Protein AF-A0A6M0Q3I2-F1 (afdb_monomer)

Foldseek 3Di:
DVVVVVVVVVLVVLLVVLLCCCVPPAVPPPVLVVVVCVVPVVVVVCVVPPDPVCVVVVVVVVVVVVVVVVVVVCVCLLVVVDDDSHDNDSDDDSD

Structure (mmCIF, N/CA/C/O backbone):
data_AF-A0A6M0Q3I2-F1
#
_entry.id   AF-A0A6M0Q3I2-F1
#
loop_
_atom_site.group_PDB
_atom_site.id
_atom_site.type_symbol
_atom_site.label_atom_id
_atom_site.label_alt_id
_atom_site.label_comp_id
_atom_site.label_asym_id
_atom_site.label_entity_id
_atom_site.label_seq_id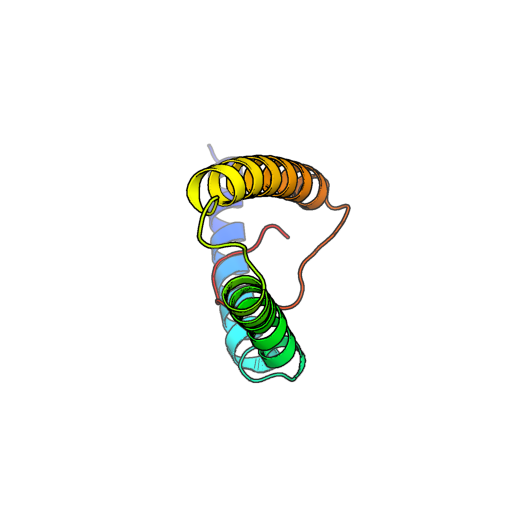
_atom_site.pdbx_PDB_ins_code
_atom_site.Cartn_x
_atom_site.Cartn_y
_atom_site.Cartn_z
_atom_site.occupancy
_atom_site.B_iso_or_equiv
_atom_site.auth_seq_id
_atom_site.auth_comp_id
_atom_site.auth_asym_id
_atom_site.auth_atom_id
_atom_site.pdbx_PDB_model_num
ATOM 1 N N . MET A 1 1 ? 16.410 20.419 -22.629 1.00 83.12 1 MET A N 1
ATOM 2 C CA . MET A 1 1 ? 15.238 19.646 -23.094 1.00 83.12 1 MET A CA 1
ATOM 3 C C . MET A 1 1 ? 15.610 18.223 -23.495 1.00 83.12 1 MET A C 1
ATOM 5 O O . MET A 1 1 ? 14.893 17.331 -23.080 1.00 83.12 1 MET A O 1
ATOM 9 N N . GLU A 1 2 ? 16.750 17.981 -24.152 1.00 94.12 2 GLU A N 1
ATOM 10 C CA . GLU A 1 2 ? 17.175 16.619 -24.544 1.00 94.12 2 GLU A CA 1
ATOM 11 C C . GLU A 1 2 ? 17.215 15.597 -23.392 1.00 94.12 2 GLU A C 1
ATOM 13 O O . GLU A 1 2 ? 16.556 14.569 -23.460 1.00 94.12 2 GLU A O 1
ATOM 18 N N . LYS A 1 3 ? 17.878 15.916 -22.271 1.00 95.00 3 LYS A N 1
ATOM 19 C CA . LYS A 1 3 ? 17.909 15.030 -21.089 1.00 95.00 3 LYS A CA 1
ATOM 20 C C . LYS A 1 3 ? 16.523 14.717 -20.518 1.00 95.00 3 LYS A C 1
ATOM 22 O O . LYS A 1 3 ? 16.285 13.625 -20.029 1.00 95.00 3 LYS A O 1
ATOM 27 N N . PHE A 1 4 ? 15.606 15.682 -20.565 1.00 95.00 4 PHE A N 1
ATOM 28 C CA . PHE A 1 4 ? 14.241 15.477 -20.083 1.00 95.00 4 PHE A CA 1
ATOM 29 C C . PHE A 1 4 ? 13.467 14.529 -21.003 1.00 95.00 4 PHE A C 1
ATOM 31 O O . PHE A 1 4 ? 12.713 13.691 -20.524 1.00 95.00 4 PHE A O 1
ATOM 38 N N . LYS A 1 5 ? 13.708 14.613 -22.314 1.00 96.25 5 LYS A N 1
ATOM 39 C CA . LYS A 1 5 ? 13.158 13.675 -23.291 1.00 96.25 5 LYS A CA 1
ATOM 40 C C . LYS A 1 5 ? 13.696 12.258 -23.071 1.00 96.25 5 LYS A C 1
ATOM 42 O O . LYS A 1 5 ? 12.906 11.328 -23.011 1.00 96.25 5 LYS A O 1
ATOM 47 N N . GLN A 1 6 ? 15.000 12.117 -22.830 1.00 96.56 6 GLN A N 1
ATOM 48 C CA . GLN A 1 6 ? 15.608 10.830 -22.466 1.00 96.56 6 GLN A CA 1
ATOM 49 C C . GLN A 1 6 ? 14.975 10.232 -21.201 1.00 96.56 6 GLN A C 1
ATOM 51 O O . GLN A 1 6 ? 14.670 9.047 -21.169 1.00 96.56 6 GLN A O 1
ATOM 56 N N . ILE A 1 7 ? 14.720 11.051 -20.172 1.00 94.44 7 ILE A N 1
ATOM 57 C CA . ILE A 1 7 ? 14.014 10.606 -18.958 1.00 94.44 7 ILE A CA 1
ATOM 58 C C . ILE A 1 7 ? 12.599 10.110 -19.291 1.00 94.44 7 ILE A C 1
ATOM 60 O O . ILE A 1 7 ? 12.163 9.101 -18.748 1.00 94.44 7 ILE A O 1
ATOM 64 N N . GLN A 1 8 ? 11.871 10.792 -20.179 1.00 94.38 8 GLN A N 1
ATOM 65 C CA . GLN A 1 8 ? 10.536 10.352 -20.596 1.00 94.38 8 GLN A CA 1
ATOM 66 C C . GLN A 1 8 ? 10.563 9.024 -21.360 1.00 94.38 8 GLN A C 1
ATOM 68 O O . GLN A 1 8 ? 9.706 8.179 -21.115 1.00 94.38 8 GLN A O 1
ATOM 73 N N . GLU A 1 9 ? 11.536 8.841 -22.253 1.00 95.88 9 GLU A N 1
ATOM 74 C CA . GLU A 1 9 ? 11.728 7.601 -23.015 1.00 95.88 9 GLU A CA 1
ATOM 75 C C . GLU A 1 9 ? 12.049 6.429 -22.071 1.00 95.88 9 GLU A C 1
ATOM 77 O O . GLU A 1 9 ? 11.340 5.424 -22.083 1.00 95.88 9 GLU A O 1
ATOM 82 N N . LEU A 1 10 ? 13.006 6.607 -21.154 1.00 94.12 10 LEU A N 1
ATOM 83 C CA . LEU A 1 10 ? 13.345 5.613 -20.126 1.00 94.12 10 LEU A CA 1
ATOM 84 C C . LEU A 1 10 ? 12.157 5.277 -19.213 1.00 94.12 10 LEU A C 1
ATOM 86 O O . LEU A 1 10 ? 11.933 4.115 -18.890 1.00 94.12 10 LEU A O 1
ATOM 90 N N . ASN A 1 11 ? 11.363 6.274 -18.816 1.00 91.75 11 ASN A N 1
ATOM 91 C CA . ASN A 1 11 ? 10.168 6.042 -18.002 1.00 91.75 11 ASN A CA 1
ATOM 92 C C . ASN A 1 11 ? 9.090 5.249 -18.752 1.00 91.75 11 ASN A C 1
ATOM 94 O O . ASN A 1 11 ? 8.345 4.494 -18.127 1.00 91.75 11 ASN A O 1
ATOM 98 N N . ALA A 1 12 ? 8.981 5.418 -20.073 1.00 93.00 12 ALA A N 1
ATOM 99 C CA . ALA A 1 12 ? 8.062 4.630 -20.886 1.00 93.00 12 ALA A CA 1
ATOM 100 C C . ALA A 1 12 ? 8.509 3.162 -20.951 1.00 93.00 12 ALA A C 1
ATOM 102 O O . ALA A 1 12 ? 7.696 2.276 -20.698 1.00 93.00 12 ALA A O 1
ATOM 103 N N . GLU A 1 13 ? 9.798 2.910 -21.195 1.00 93.56 13 GLU A N 1
ATOM 104 C CA . GLU A 1 13 ? 10.374 1.557 -21.183 1.00 93.56 13 GLU A CA 1
ATOM 105 C C . GLU A 1 13 ? 10.223 0.881 -19.813 1.00 93.56 13 GLU A C 1
ATOM 107 O O . GLU A 1 13 ? 9.774 -0.262 -19.721 1.00 93.56 13 GLU A O 1
ATOM 112 N N . LEU A 1 14 ? 10.520 1.610 -18.732 1.00 91.31 14 LEU A N 1
ATOM 113 C CA . LEU A 1 14 ? 10.350 1.123 -17.364 1.00 91.31 14 LEU A CA 1
ATOM 114 C C . LEU A 1 14 ? 8.897 0.740 -17.076 1.00 91.31 14 LEU A C 1
ATOM 116 O O . LEU A 1 14 ? 8.634 -0.282 -16.446 1.00 91.31 14 LEU A O 1
ATOM 120 N N . ARG A 1 15 ? 7.940 1.546 -17.542 1.00 91.12 15 ARG A N 1
ATOM 121 C CA . ARG A 1 15 ? 6.516 1.279 -17.337 1.00 91.12 15 ARG A CA 1
ATOM 122 C C . ARG A 1 15 ? 6.069 -0.010 -18.024 1.00 91.12 15 ARG A C 1
ATOM 124 O O . ARG A 1 15 ? 5.311 -0.759 -17.413 1.00 91.12 15 ARG A O 1
ATOM 131 N N . GLU A 1 16 ? 6.526 -0.267 -19.247 1.00 93.88 16 GLU A N 1
ATOM 132 C CA . GLU A 1 16 ? 6.240 -1.524 -19.952 1.00 93.88 16 GLU A CA 1
ATOM 133 C C . GLU A 1 16 ? 6.829 -2.724 -19.199 1.00 93.88 16 GLU A C 1
ATOM 135 O O . GLU A 1 16 ? 6.129 -3.709 -18.969 1.00 93.88 16 GLU A O 1
ATOM 140 N N . LEU A 1 17 ? 8.067 -2.610 -18.707 1.00 92.94 17 LEU A N 1
ATOM 141 C CA . LEU A 1 17 ? 8.693 -3.660 -17.899 1.00 92.94 17 LEU A CA 1
ATOM 142 C C . LEU A 1 17 ? 7.936 -3.912 -16.584 1.00 92.94 17 LEU A C 1
ATOM 144 O O . LEU A 1 17 ? 7.723 -5.058 -16.197 1.00 92.94 17 LEU A O 1
ATOM 148 N N . CYS A 1 18 ? 7.495 -2.854 -15.895 1.00 91.94 18 CYS A N 1
ATOM 149 C CA . CYS A 1 18 ? 6.693 -2.980 -14.678 1.00 91.94 18 CYS A CA 1
ATOM 150 C C . CYS A 1 18 ? 5.332 -3.638 -14.934 1.00 91.94 18 CYS A C 1
ATOM 152 O O . CYS A 1 18 ? 4.854 -4.378 -14.074 1.00 91.94 18 CYS A O 1
ATOM 154 N N . LEU A 1 19 ? 4.701 -3.350 -16.078 1.00 94.69 19 LEU A N 1
ATOM 155 C CA . LEU A 1 19 ? 3.443 -3.972 -16.485 1.00 94.69 19 LEU A CA 1
ATOM 156 C C . LEU A 1 19 ? 3.632 -5.465 -16.731 1.00 94.69 19 LEU A C 1
ATOM 158 O O . LEU A 1 19 ? 2.889 -6.262 -16.160 1.00 94.69 19 LEU A O 1
ATOM 162 N N . ASP A 1 20 ? 4.635 -5.826 -17.532 1.00 95.75 20 ASP A N 1
ATOM 163 C CA . ASP A 1 20 ? 4.963 -7.220 -17.819 1.00 95.75 20 ASP A CA 1
ATOM 164 C C . ASP A 1 20 ? 5.240 -7.985 -16.522 1.00 95.75 20 ASP A C 1
ATOM 166 O O . ASP A 1 20 ? 4.516 -8.926 -16.211 1.00 95.75 20 ASP A O 1
ATOM 170 N N . TYR A 1 21 ? 6.165 -7.490 -15.692 1.00 94.56 21 TYR A N 1
ATOM 171 C CA . TYR A 1 21 ? 6.488 -8.063 -14.382 1.00 94.56 21 TYR A CA 1
ATOM 172 C C . TYR A 1 21 ? 5.260 -8.192 -13.469 1.00 94.56 21 TYR A C 1
ATOM 174 O O . TYR A 1 21 ? 5.080 -9.196 -12.778 1.00 94.56 21 TYR A O 1
ATOM 182 N N . PHE A 1 22 ? 4.372 -7.191 -13.459 1.00 96.00 22 PHE A N 1
ATOM 183 C CA . PHE A 1 22 ? 3.161 -7.269 -12.649 1.00 96.00 22 PHE A CA 1
ATOM 184 C C . PHE A 1 22 ? 2.267 -8.433 -13.083 1.00 96.00 22 PHE A C 1
ATOM 186 O O . PHE A 1 22 ? 1.805 -9.189 -12.234 1.00 96.00 22 PHE A O 1
ATOM 193 N N . PHE A 1 23 ? 2.003 -8.584 -14.379 1.00 97.12 23 PHE A N 1
ATOM 194 C CA . PHE A 1 23 ? 1.091 -9.621 -14.862 1.00 97.12 23 PHE A CA 1
ATOM 195 C C . PHE A 1 23 ? 1.723 -11.014 -14.917 1.00 97.12 23 PHE A C 1
ATOM 197 O O . PHE A 1 23 ? 0.992 -11.996 -14.792 1.00 97.12 23 PHE A O 1
ATOM 204 N N . SER A 1 24 ? 3.040 -11.107 -15.102 1.00 97.25 24 SER A N 1
ATOM 205 C CA . SER A 1 24 ? 3.754 -12.379 -15.217 1.00 97.25 24 SER A CA 1
ATOM 206 C C . SER A 1 24 ? 4.193 -12.950 -13.867 1.00 97.25 24 SER A C 1
ATOM 208 O O . SER A 1 24 ? 4.174 -14.170 -13.702 1.00 97.25 24 SER A O 1
ATOM 210 N N . GLU A 1 25 ? 4.543 -12.098 -12.896 1.00 96.94 25 GLU A N 1
ATOM 211 C CA . GLU A 1 25 ? 5.165 -12.532 -11.636 1.00 96.94 25 GLU A CA 1
ATOM 212 C C . GLU A 1 25 ? 4.408 -12.101 -10.373 1.00 96.94 25 GLU A C 1
ATOM 214 O O . GLU A 1 25 ? 4.424 -12.826 -9.378 1.00 96.94 25 GLU A O 1
ATOM 219 N N . VAL A 1 26 ? 3.738 -10.942 -10.379 1.00 97.00 26 VAL A N 1
ATOM 220 C CA . VAL A 1 26 ? 3.109 -10.387 -9.161 1.00 97.00 26 VAL A CA 1
ATOM 221 C C . VAL A 1 26 ? 1.648 -10.799 -9.026 1.00 97.00 26 VAL A C 1
ATOM 223 O O . VAL A 1 26 ? 1.215 -11.217 -7.955 1.00 97.00 26 VAL A O 1
ATOM 226 N N . LEU A 1 27 ? 0.846 -10.651 -10.079 1.00 97.69 27 LEU A N 1
ATOM 227 C CA . LEU A 1 27 ? -0.594 -10.861 -10.006 1.00 97.69 27 LEU A CA 1
ATOM 228 C C . LEU A 1 27 ? -0.897 -12.312 -9.607 1.00 97.69 27 LEU A C 1
ATOM 230 O O . LEU A 1 27 ? -0.457 -13.256 -10.253 1.00 97.69 27 LEU A O 1
ATOM 234 N N . PHE A 1 28 ? -1.680 -12.477 -8.539 1.00 97.06 28 PHE A N 1
ATOM 235 C CA . PHE A 1 28 ? -2.011 -13.772 -7.929 1.00 97.06 28 PHE A CA 1
ATOM 236 C C . PHE A 1 28 ? -0.842 -14.542 -7.293 1.00 97.06 28 PHE A C 1
ATOM 238 O O . PHE A 1 28 ? -1.052 -15.681 -6.865 1.00 97.06 28 PHE A O 1
ATOM 245 N N . SER A 1 29 ? 0.341 -13.936 -7.146 1.00 98.00 29 SER A N 1
ATOM 246 C CA . SER A 1 29 ? 1.411 -14.493 -6.314 1.00 98.00 29 SER A CA 1
ATOM 247 C C . SER A 1 29 ? 0.986 -14.559 -4.840 1.00 98.00 29 SER A C 1
ATOM 249 O O . SER A 1 29 ? 0.019 -13.915 -4.412 1.00 98.00 29 SER A O 1
ATOM 251 N N . MET A 1 30 ? 1.710 -15.330 -4.026 1.00 97.94 30 MET A N 1
ATOM 252 C CA . MET A 1 30 ? 1.430 -15.399 -2.588 1.00 97.94 30 MET A CA 1
ATOM 253 C C . MET A 1 30 ? 1.574 -14.020 -1.927 1.00 97.94 30 MET A C 1
ATOM 255 O O . MET A 1 30 ? 0.769 -13.636 -1.081 1.00 97.94 30 MET A O 1
ATOM 259 N N . GLU A 1 31 ? 2.569 -13.248 -2.350 1.00 97.06 31 GLU A N 1
ATOM 260 C CA . GLU A 1 31 ? 2.858 -11.897 -1.881 1.00 97.06 31 GLU A CA 1
ATOM 261 C C . GLU A 1 31 ? 1.726 -10.927 -2.221 1.00 97.06 31 GLU A C 1
ATOM 263 O O . GLU A 1 31 ? 1.339 -10.118 -1.377 1.00 97.06 31 GLU A O 1
ATO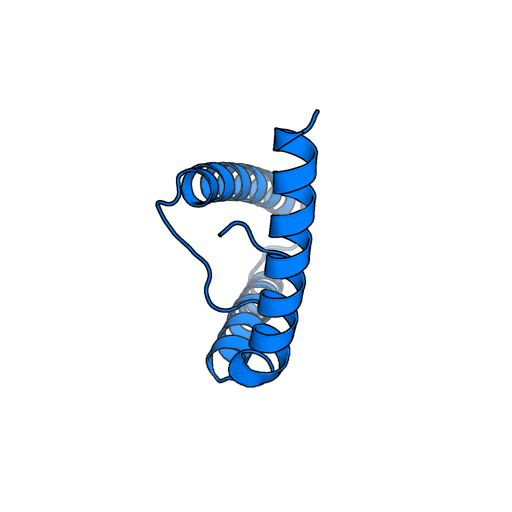M 268 N N . TRP A 1 32 ? 1.122 -11.048 -3.407 1.00 97.38 32 TRP A N 1
ATOM 269 C CA . TRP A 1 32 ? -0.050 -10.255 -3.781 1.00 97.38 32 TRP A CA 1
ATOM 270 C C . TRP A 1 32 ? -1.243 -10.518 -2.855 1.00 97.38 32 TRP A C 1
ATOM 272 O O . TRP A 1 32 ? -1.888 -9.580 -2.377 1.00 97.38 32 TRP A O 1
ATOM 282 N N . TRP A 1 33 ? -1.492 -11.783 -2.505 1.00 97.62 33 TRP A N 1
ATOM 283 C CA . TRP A 1 33 ? -2.521 -12.130 -1.522 1.00 97.62 33 TRP A CA 1
ATOM 284 C C . TRP A 1 33 ? -2.172 -11.663 -0.106 1.00 97.62 33 TRP A C 1
ATOM 286 O O . TRP A 1 33 ? -3.064 -11.216 0.618 1.00 97.62 33 TRP A O 1
ATOM 296 N N . ILE A 1 34 ? -0.895 -11.706 0.293 1.00 97.69 34 ILE A N 1
ATOM 297 C CA . ILE A 1 34 ? -0.437 -11.141 1.571 1.00 97.69 34 ILE A CA 1
ATOM 298 C C . ILE A 1 34 ? -0.744 -9.641 1.624 1.00 97.69 34 ILE A C 1
ATOM 300 O O . ILE A 1 34 ? -1.289 -9.192 2.631 1.00 97.69 34 ILE A O 1
ATOM 30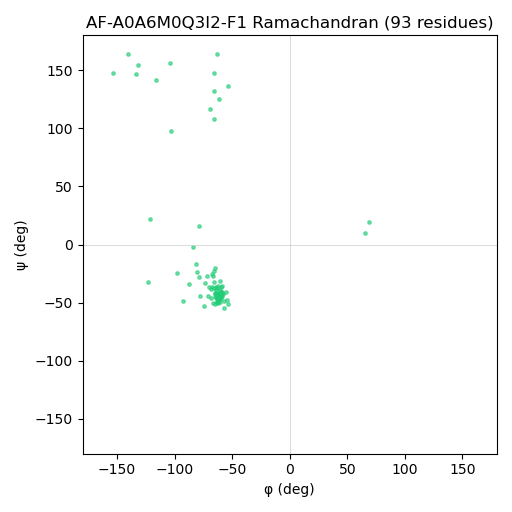4 N N . ILE A 1 35 ? -0.484 -8.891 0.547 1.00 96.31 35 ILE A N 1
ATOM 305 C CA . ILE A 1 35 ? -0.793 -7.454 0.454 1.00 96.31 35 ILE A CA 1
ATOM 306 C C . ILE A 1 35 ? -2.301 -7.202 0.584 1.00 96.31 35 ILE A C 1
ATOM 308 O O . ILE A 1 35 ? -2.724 -6.303 1.314 1.00 96.31 35 ILE A O 1
ATOM 312 N N . ILE A 1 36 ? -3.137 -8.003 -0.080 1.00 97.50 36 ILE A N 1
ATOM 313 C CA . ILE A 1 36 ? -4.600 -7.891 0.043 1.00 97.50 36 ILE A CA 1
ATOM 314 C C . ILE A 1 36 ? -5.045 -8.142 1.480 1.00 97.50 36 ILE A C 1
AT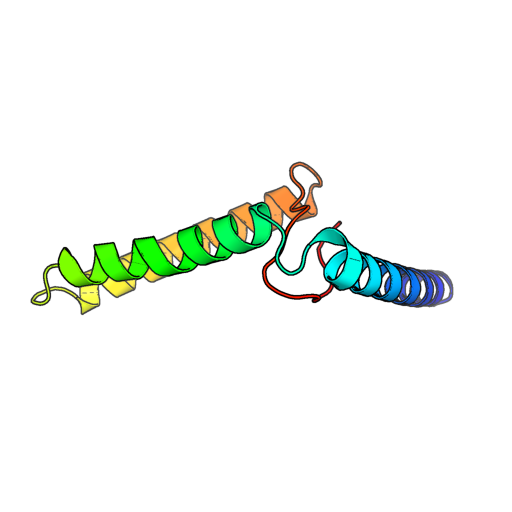OM 316 O O . ILE A 1 36 ? -5.827 -7.369 2.036 1.00 97.50 36 ILE A O 1
ATOM 320 N N . CYS A 1 37 ? -4.541 -9.206 2.098 1.00 97.88 37 CYS A N 1
ATOM 321 C CA . CYS A 1 37 ? -4.856 -9.543 3.478 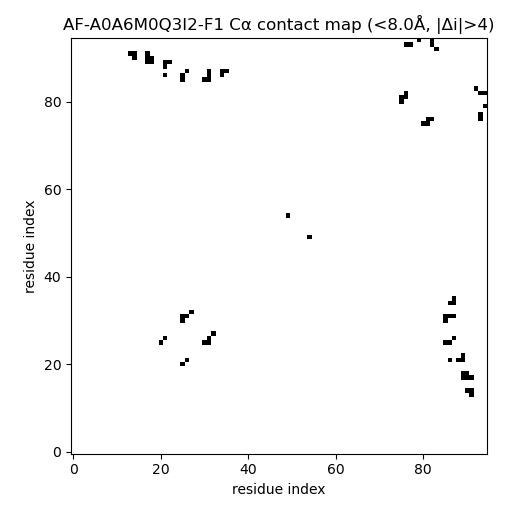1.00 97.88 37 CYS A CA 1
ATOM 322 C C . CYS A 1 37 ? -4.393 -8.441 4.436 1.00 97.88 37 CYS A C 1
ATOM 324 O O . CYS A 1 37 ? -5.170 -8.021 5.294 1.00 97.88 37 CYS A O 1
ATOM 326 N N . SER A 1 38 ? -3.174 -7.922 4.268 1.00 96.25 38 SER A N 1
ATOM 327 C CA . SER A 1 38 ? -2.648 -6.832 5.092 1.00 96.25 38 SER A CA 1
ATOM 328 C C . SER A 1 38 ? -3.404 -5.525 4.881 1.00 96.25 38 SER A C 1
ATOM 330 O O . SER A 1 38 ? -3.471 -4.721 5.801 1.00 96.25 38 SER A O 1
ATOM 332 N N . PHE A 1 39 ? -3.997 -5.312 3.706 1.00 95.31 39 PHE A N 1
ATOM 333 C CA . PHE A 1 39 ? -4.871 -4.172 3.462 1.00 95.31 39 PHE A CA 1
ATOM 334 C C . PHE A 1 39 ? -6.227 -4.361 4.150 1.00 95.31 39 PHE A C 1
ATOM 336 O O . PHE A 1 39 ? -6.638 -3.511 4.926 1.00 95.31 39 PHE A O 1
ATOM 343 N N . ILE A 1 40 ? -6.919 -5.481 3.929 1.00 97.69 40 ILE A N 1
ATOM 344 C CA . ILE A 1 40 ? -8.317 -5.668 4.354 1.00 97.69 40 ILE A CA 1
ATOM 345 C C . ILE A 1 40 ? -8.448 -5.977 5.855 1.00 97.69 40 ILE A C 1
ATOM 347 O O . ILE A 1 40 ? -9.324 -5.426 6.531 1.00 97.69 40 ILE A O 1
ATOM 351 N N . ILE A 1 41 ? -7.607 -6.866 6.394 1.00 98.38 41 ILE A N 1
ATOM 352 C CA . ILE A 1 41 ? -7.754 -7.394 7.761 1.00 98.38 41 ILE A CA 1
ATOM 353 C C . ILE A 1 41 ? -7.701 -6.282 8.823 1.00 98.38 41 ILE A C 1
ATOM 355 O O . ILE A 1 41 ? -8.588 -6.270 9.685 1.00 98.38 41 ILE A O 1
ATOM 359 N N . PRO A 1 42 ? -6.755 -5.321 8.786 1.00 96.25 42 PRO A N 1
ATOM 360 C CA . PRO A 1 42 ? -6.700 -4.255 9.782 1.00 96.25 42 PRO A CA 1
ATOM 361 C C . PRO A 1 42 ? -7.964 -3.397 9.824 1.00 96.25 42 PRO A C 1
ATOM 363 O O . PRO A 1 42 ? -8.401 -3.048 10.917 1.00 96.25 42 PRO A O 1
ATOM 366 N N . TYR A 1 43 ? -8.610 -3.114 8.685 1.00 95.69 43 TYR A N 1
ATOM 367 C CA . TYR A 1 43 ? -9.873 -2.365 8.678 1.00 95.69 43 TYR A CA 1
ATOM 368 C C . TYR A 1 43 ? -11.022 -3.166 9.288 1.00 95.69 43 TYR A C 1
ATOM 370 O O . TYR A 1 43 ? -11.831 -2.603 10.027 1.00 95.69 43 TYR A O 1
ATOM 378 N N . ILE A 1 44 ? -11.087 -4.479 9.035 1.00 98.19 44 ILE A N 1
ATOM 379 C CA . ILE A 1 44 ? -12.087 -5.355 9.665 1.00 98.19 44 ILE A CA 1
ATOM 380 C C . ILE A 1 44 ? -11.885 -5.379 11.184 1.00 98.19 44 ILE A C 1
ATOM 382 O O . ILE A 1 44 ? -12.850 -5.231 11.938 1.00 98.19 44 ILE A O 1
ATOM 386 N N . ILE A 1 45 ? -10.641 -5.550 11.639 1.00 98.19 45 ILE A N 1
ATOM 387 C CA . ILE A 1 45 ? -10.290 -5.550 13.064 1.00 98.19 45 ILE A CA 1
ATOM 388 C C . ILE A 1 45 ? -10.620 -4.190 13.686 1.00 98.19 45 ILE A C 1
ATOM 390 O O . ILE A 1 45 ? -11.340 -4.133 14.681 1.00 98.19 45 ILE A O 1
ATOM 394 N N . PHE A 1 46 ? -10.169 -3.096 13.071 1.00 96.88 46 PHE A N 1
ATOM 395 C CA . PHE A 1 46 ? -10.454 -1.735 13.517 1.00 96.88 46 PHE A CA 1
ATOM 396 C C . PHE A 1 46 ? -11.957 -1.501 13.645 1.00 96.88 46 PHE A C 1
ATOM 398 O O . PHE A 1 46 ? -12.422 -1.037 14.681 1.00 96.88 46 PHE A O 1
ATOM 405 N N . TRP A 1 47 ? -12.746 -1.883 12.639 1.00 97.06 47 TRP A N 1
ATOM 406 C CA . TRP A 1 47 ? -14.189 -1.676 12.666 1.00 97.06 47 TRP A CA 1
ATOM 407 C C . TRP A 1 47 ? -14.884 -2.422 13.810 1.00 97.06 47 TRP A C 1
ATOM 409 O O . T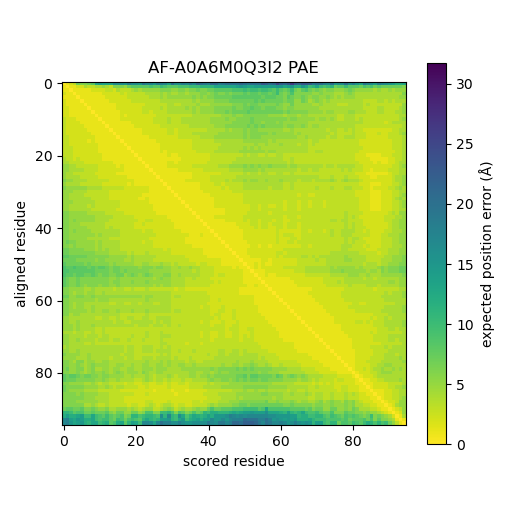RP A 1 47 ? -15.843 -1.884 14.373 1.00 97.06 47 TRP A O 1
ATOM 419 N N . LYS A 1 48 ? -14.406 -3.624 14.159 1.00 97.69 48 LYS A N 1
ATOM 420 C CA . LYS A 1 48 ? -14.922 -4.426 15.278 1.00 97.69 48 LYS A CA 1
ATOM 421 C C . LYS A 1 48 ? -14.521 -3.878 16.649 1.00 97.69 48 LYS A C 1
ATOM 423 O O . LYS A 1 48 ? -15.292 -4.030 17.588 1.00 97.69 48 LYS A O 1
ATOM 428 N N . LEU A 1 49 ? -13.334 -3.281 16.764 1.00 97.75 49 LEU A N 1
ATOM 429 C CA . LEU A 1 49 ? -12.756 -2.861 18.046 1.00 97.75 49 LEU A CA 1
ATOM 430 C C . LEU A 1 49 ? -12.961 -1.377 18.371 1.00 97.75 49 LEU A C 1
ATOM 432 O O . LEU A 1 49 ? -12.903 -1.001 19.538 1.00 97.75 49 LEU A O 1
ATOM 436 N N . VAL A 1 50 ? -13.159 -0.524 17.364 1.00 97.56 50 VAL A N 1
ATOM 437 C CA . VAL A 1 50 ? -13.219 0.927 17.561 1.00 97.56 50 VAL A CA 1
ATOM 438 C C . VAL A 1 50 ? -14.431 1.336 18.398 1.00 97.56 50 VAL A C 1
ATOM 440 O O . VAL A 1 50 ? -15.570 0.956 18.109 1.00 97.56 50 VAL A O 1
ATOM 443 N N . ASP A 1 51 ? -14.188 2.186 19.393 1.00 97.75 51 ASP A N 1
ATOM 444 C CA . ASP A 1 51 ? -15.240 2.862 20.145 1.00 97.75 51 ASP A CA 1
ATOM 445 C C . ASP A 1 51 ? -15.999 3.835 19.230 1.00 97.75 51 ASP A C 1
ATOM 447 O O . ASP A 1 51 ? -15.500 4.893 18.832 1.00 97.75 51 ASP A O 1
ATOM 451 N N . LYS A 1 52 ? -17.237 3.466 18.886 1.00 96.88 52 LYS A N 1
ATOM 452 C CA . LYS A 1 52 ? -18.090 4.234 17.971 1.00 96.88 52 LYS A CA 1
ATOM 453 C C . LYS A 1 52 ? -18.495 5.593 18.539 1.00 96.88 52 LYS A C 1
ATOM 455 O O . LYS A 1 52 ? -18.794 6.487 17.751 1.00 96.88 52 LYS A O 1
ATOM 460 N N . SER A 1 53 ? -18.480 5.768 19.864 1.00 98.31 53 SER A N 1
ATOM 461 C CA . SER A 1 53 ? -18.853 7.036 20.501 1.00 98.31 53 SER A CA 1
ATOM 462 C C . SER A 1 53 ? -17.859 8.162 20.198 1.00 98.31 53 SER A C 1
ATOM 464 O O . SER A 1 53 ? -18.247 9.327 20.172 1.00 98.31 53 SER A O 1
ATOM 466 N N . ARG A 1 54 ? -16.603 7.807 19.892 1.00 97.75 54 ARG A N 1
ATOM 467 C CA . ARG A 1 54 ? -15.489 8.732 19.624 1.00 97.75 54 ARG A CA 1
ATOM 468 C C . ARG A 1 54 ? -14.872 8.546 18.239 1.00 97.75 54 ARG A C 1
ATOM 470 O O . ARG A 1 54 ? -13.707 8.866 18.000 1.00 97.75 54 ARG A O 1
ATOM 477 N N . ILE A 1 55 ? -15.629 7.963 17.309 1.00 97.44 55 ILE A N 1
ATOM 478 C CA . ILE A 1 55 ? -15.091 7.563 16.005 1.00 97.44 55 ILE A CA 1
ATOM 479 C C . ILE A 1 55 ? -14.548 8.754 15.209 1.00 97.44 55 ILE A C 1
ATOM 481 O O . ILE A 1 55 ? -13.575 8.601 14.481 1.00 97.44 55 ILE A O 1
ATOM 485 N N . LYS A 1 56 ? -15.129 9.949 15.371 1.00 97.75 56 LYS A N 1
ATOM 486 C CA . LYS A 1 56 ? -14.669 11.153 14.669 1.00 97.75 56 LYS A CA 1
ATOM 487 C C . LYS A 1 56 ? -13.276 11.553 15.141 1.00 97.75 56 LYS A C 1
ATOM 489 O O . LYS A 1 56 ? -12.385 11.717 14.317 1.00 97.75 56 LYS A O 1
ATOM 494 N N . GLU A 1 57 ? -13.071 11.644 16.453 1.00 98.00 57 GLU A N 1
ATOM 495 C CA . GLU A 1 57 ? -11.781 11.972 17.059 1.00 98.00 57 GLU A CA 1
ATOM 496 C C . GLU A 1 57 ? -10.716 10.936 16.693 1.00 98.00 57 GLU A C 1
ATOM 498 O O . GLU A 1 57 ? -9.601 11.298 16.321 1.00 98.00 57 GLU A O 1
ATOM 503 N N . ILE A 1 58 ? -11.076 9.650 16.741 1.00 98.06 58 ILE A N 1
ATOM 504 C CA . ILE A 1 58 ? -10.177 8.550 16.375 1.00 98.06 58 ILE A CA 1
ATOM 505 C C . ILE A 1 58 ? -9.772 8.650 14.901 1.00 98.06 58 ILE A C 1
ATOM 507 O O . ILE A 1 58 ? -8.591 8.523 14.585 1.00 98.06 58 ILE A O 1
ATOM 511 N N . LEU A 1 59 ? -10.724 8.911 14.000 1.00 97.19 59 LEU A N 1
ATOM 512 C CA . LEU A 1 59 ? -10.435 9.071 12.576 1.00 97.19 59 LEU A CA 1
ATOM 513 C C . LEU A 1 59 ? -9.580 10.312 12.298 1.00 97.19 59 LEU A C 1
ATOM 515 O O . LEU A 1 59 ? -8.684 10.227 11.466 1.00 97.19 59 LEU A O 1
ATOM 519 N N . TYR A 1 60 ? -9.788 11.430 13.001 1.00 98.00 60 TYR A N 1
ATOM 520 C CA . TYR A 1 60 ? -8.933 12.612 12.844 1.00 98.00 60 TYR A CA 1
ATOM 521 C C . TYR A 1 60 ? -7.477 12.314 13.199 1.00 98.00 60 TYR A C 1
ATOM 523 O O . TYR A 1 60 ? -6.583 12.594 12.401 1.00 98.00 60 TYR A O 1
ATOM 531 N N . VAL A 1 61 ? -7.239 11.689 14.354 1.00 97.75 61 VAL A N 1
ATOM 532 C CA . VAL A 1 61 ? -5.887 11.278 14.752 1.00 97.75 61 VAL A CA 1
ATOM 533 C C . VAL A 1 61 ? -5.323 10.251 13.767 1.00 97.75 61 VAL A C 1
ATOM 535 O O . VAL A 1 61 ? -4.175 10.372 13.347 1.00 97.75 61 VAL A O 1
ATOM 538 N N . GLY A 1 62 ? -6.136 9.279 13.346 1.00 96.44 62 GLY A N 1
ATOM 539 C CA . GLY A 1 62 ? -5.740 8.262 12.375 1.00 96.44 62 GLY A CA 1
ATOM 540 C C . GLY A 1 62 ? -5.292 8.856 11.039 1.00 96.44 62 GLY A C 1
ATOM 541 O O . GLY A 1 62 ? -4.250 8.466 10.522 1.00 96.44 62 GLY A O 1
ATOM 542 N N . VAL A 1 63 ? -6.021 9.844 10.513 1.00 97.62 63 VAL A N 1
ATOM 543 C CA . VAL A 1 63 ? -5.648 10.556 9.281 1.00 97.62 63 VAL A CA 1
ATOM 544 C C . VAL A 1 63 ? -4.352 11.344 9.469 1.00 97.62 63 VAL A C 1
ATOM 546 O O . VAL A 1 63 ? -3.491 11.291 8.596 1.00 97.62 63 VAL A O 1
ATOM 549 N N . MET A 1 64 ? -4.166 12.031 10.602 1.00 98.25 64 MET A N 1
ATOM 550 C CA . MET A 1 64 ? -2.914 12.752 10.873 1.00 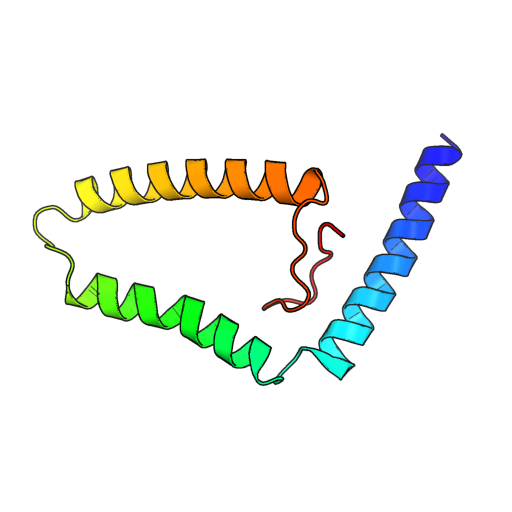98.25 64 MET A CA 1
ATOM 551 C C . MET A 1 64 ? -1.706 11.811 10.897 1.00 98.25 64 MET A C 1
ATOM 553 O O . MET A 1 64 ? -0.692 12.102 10.266 1.00 98.25 64 MET A O 1
ATOM 557 N N . ILE A 1 65 ? -1.823 10.669 11.580 1.00 98.00 65 ILE A N 1
ATOM 558 C CA . ILE A 1 65 ? -0.764 9.653 11.618 1.00 98.00 65 ILE A CA 1
ATOM 559 C C . ILE A 1 65 ? -0.517 9.096 10.214 1.00 98.00 65 ILE A C 1
ATOM 561 O O . ILE A 1 65 ? 0.633 9.030 9.794 1.00 98.00 65 ILE A O 1
ATOM 565 N N . ALA A 1 66 ? -1.573 8.767 9.465 1.00 97.06 66 ALA A N 1
ATOM 566 C CA . ALA A 1 66 ? -1.449 8.253 8.104 1.00 97.06 66 ALA A CA 1
ATOM 567 C C . ALA A 1 66 ? -0.719 9.232 7.171 1.00 97.06 66 ALA A C 1
ATOM 569 O O . ALA A 1 66 ? 0.136 8.804 6.401 1.00 97.06 66 ALA A O 1
ATOM 570 N N . LEU A 1 67 ? -0.997 10.539 7.269 1.00 98.31 67 LEU A N 1
ATOM 571 C CA . LEU A 1 67 ? -0.278 11.559 6.497 1.00 98.31 67 LEU A CA 1
ATOM 572 C C . LEU A 1 67 ? 1.210 11.607 6.856 1.00 98.31 67 LEU A C 1
ATOM 574 O O . LEU A 1 67 ? 2.049 11.655 5.962 1.00 98.31 67 LEU A O 1
ATOM 578 N N . ILE A 1 68 ? 1.543 11.592 8.150 1.00 98.31 68 ILE A N 1
ATOM 579 C CA . ILE A 1 68 ? 2.942 11.617 8.602 1.00 98.31 68 ILE A CA 1
ATOM 580 C C . ILE A 1 68 ? 3.672 10.361 8.120 1.00 98.31 68 ILE A C 1
ATOM 582 O O . ILE A 1 68 ? 4.762 10.463 7.562 1.00 98.31 68 ILE A O 1
ATOM 586 N N . SER A 1 69 ? 3.060 9.186 8.289 1.00 97.25 69 SER A N 1
ATOM 587 C CA . SER A 1 69 ? 3.607 7.917 7.809 1.00 97.25 69 SER A CA 1
ATOM 588 C C . SER A 1 69 ? 3.812 7.920 6.297 1.00 97.25 69 SER A C 1
ATOM 590 O O . SER A 1 69 ? 4.872 7.503 5.846 1.00 97.25 69 SER A O 1
ATOM 592 N N . TYR A 1 70 ? 2.853 8.440 5.525 1.00 95.75 70 TYR A N 1
ATOM 593 C CA . TYR A 1 70 ? 2.979 8.570 4.074 1.00 95.75 70 TYR A CA 1
ATOM 594 C C . TYR A 1 70 ? 4.154 9.474 3.682 1.00 95.75 70 TYR A C 1
ATOM 596 O O . TYR A 1 70 ? 4.968 9.091 2.856 1.00 95.75 70 TYR A O 1
ATOM 604 N N . ILE A 1 71 ? 4.301 10.649 4.301 1.00 96.69 71 ILE A N 1
ATOM 605 C CA . ILE A 1 71 ? 5.418 11.557 3.991 1.00 96.69 71 ILE A CA 1
ATOM 606 C C . ILE A 1 71 ? 6.767 10.891 4.289 1.00 96.69 71 ILE A C 1
ATOM 608 O O . ILE A 1 71 ? 7.691 10.994 3.487 1.00 96.69 71 ILE A O 1
ATOM 612 N N . LEU A 1 72 ? 6.886 10.204 5.429 1.00 96.06 72 LEU A N 1
ATOM 613 C CA . LEU A 1 72 ? 8.111 9.487 5.787 1.00 96.06 72 LEU A CA 1
ATOM 614 C C . LEU A 1 72 ? 8.419 8.357 4.802 1.00 96.06 72 LEU A C 1
ATOM 616 O O . LEU A 1 72 ? 9.569 8.215 4.397 1.00 96.06 72 LEU A O 1
ATOM 620 N N . ASP A 1 73 ? 7.402 7.597 4.396 1.00 93.94 73 ASP A N 1
ATOM 621 C CA . ASP A 1 73 ? 7.531 6.550 3.385 1.00 93.94 73 ASP A CA 1
ATOM 622 C C . ASP A 1 73 ? 8.074 7.110 2.063 1.00 93.94 73 ASP A C 1
ATOM 624 O O . ASP A 1 73 ? 9.076 6.612 1.561 1.00 93.94 73 ASP A O 1
ATOM 628 N N . GLN A 1 74 ? 7.507 8.213 1.566 1.00 92.81 74 GLN A N 1
ATOM 629 C CA . GLN A 1 74 ? 7.967 8.857 0.330 1.00 92.81 74 GLN A CA 1
ATOM 630 C C . GLN A 1 74 ? 9.408 9.378 0.431 1.00 92.81 74 GLN A C 1
ATOM 632 O O . GLN A 1 74 ? 10.170 9.280 -0.525 1.00 92.81 74 GLN A O 1
ATOM 637 N N . ILE A 1 75 ? 9.820 9.906 1.590 1.00 94.19 75 ILE A N 1
ATOM 638 C CA . ILE A 1 75 ? 11.210 10.345 1.802 1.00 94.19 75 ILE A CA 1
ATOM 639 C C . ILE A 1 75 ? 12.170 9.153 1.734 1.00 94.19 75 ILE A C 1
ATOM 641 O O . ILE A 1 75 ? 13.228 9.246 1.115 1.00 94.19 75 ILE A O 1
ATOM 645 N N . VAL A 1 76 ? 11.824 8.045 2.388 1.00 93.31 76 VAL A N 1
ATOM 646 C CA . VAL A 1 76 ? 12.682 6.855 2.461 1.00 93.31 76 VAL A CA 1
ATOM 647 C C . VAL A 1 76 ? 12.739 6.139 1.109 1.00 93.31 76 VAL A C 1
ATOM 649 O O . VAL A 1 76 ? 13.832 5.783 0.664 1.00 93.31 76 VAL A O 1
ATOM 652 N N . ALA A 1 77 ? 11.594 5.977 0.442 1.00 90.19 77 ALA A N 1
ATOM 653 C CA . ALA A 1 77 ? 11.495 5.387 -0.890 1.00 90.19 77 ALA A CA 1
ATOM 654 C C . ALA A 1 77 ? 12.233 6.241 -1.931 1.00 90.19 77 ALA A C 1
ATOM 656 O O . ALA A 1 77 ? 13.116 5.737 -2.619 1.00 90.19 77 ALA A O 1
ATOM 657 N N . GLY A 1 78 ? 11.984 7.555 -1.960 1.00 90.25 78 GLY A N 1
ATOM 658 C CA . GLY A 1 78 ? 12.666 8.481 -2.868 1.00 90.25 78 GLY A CA 1
ATOM 659 C C . GLY A 1 78 ? 14.175 8.611 -2.616 1.00 90.25 78 GLY A C 1
ATOM 660 O O . GLY A 1 78 ? 14.919 9.011 -3.509 1.00 90.25 78 GLY A O 1
ATOM 661 N N . ALA A 1 79 ? 14.656 8.255 -1.419 1.00 91.75 79 ALA A N 1
ATOM 662 C CA . ALA A 1 79 ? 16.084 8.159 -1.108 1.00 91.75 79 ALA A CA 1
ATOM 663 C C . ALA A 1 79 ? 16.718 6.812 -1.516 1.00 91.75 79 ALA A C 1
ATOM 665 O O . ALA A 1 79 ? 17.918 6.623 -1.307 1.00 91.75 79 ALA A O 1
ATOM 666 N N . GLY A 1 80 ? 15.939 5.869 -2.058 1.00 90.19 80 GLY A N 1
ATOM 667 C CA . GLY A 1 80 ? 16.404 4.530 -2.432 1.00 90.19 80 GLY A CA 1
ATOM 668 C C . GLY A 1 80 ? 16.775 3.647 -1.236 1.00 90.19 80 GLY A C 1
ATOM 669 O O . GLY A 1 80 ? 17.523 2.684 -1.385 1.00 90.19 80 GLY A O 1
ATOM 670 N N . LEU A 1 81 ? 16.299 3.981 -0.031 1.00 91.75 81 LEU A N 1
ATOM 671 C CA . LEU A 1 81 ? 16.592 3.219 1.190 1.00 91.75 81 LEU A CA 1
ATOM 672 C C . LEU A 1 81 ? 15.695 1.983 1.340 1.00 91.75 81 LEU A C 1
ATOM 674 O O . LEU A 1 81 ? 15.994 1.096 2.141 1.00 91.75 81 LEU A O 1
ATOM 678 N N . TRP A 1 82 ? 14.593 1.934 0.594 1.00 88.50 82 TRP A N 1
ATOM 679 C CA . TRP A 1 82 ? 13.670 0.811 0.555 1.00 88.50 82 TRP A CA 1
ATOM 680 C C . TRP A 1 82 ? 12.931 0.773 -0.786 1.00 88.50 82 TRP A C 1
ATOM 682 O O . TRP A 1 82 ? 12.619 1.820 -1.346 1.00 88.50 82 TRP A O 1
ATOM 692 N N . THR A 1 83 ? 12.593 -0.429 -1.259 1.00 87.06 83 THR A N 1
ATOM 693 C CA . THR A 1 83 ? 11.843 -0.641 -2.505 1.00 87.06 83 THR A CA 1
ATOM 694 C C . THR A 1 83 ? 10.724 -1.655 -2.283 1.00 87.06 83 THR A C 1
ATOM 696 O O . THR A 1 83 ? 10.869 -2.603 -1.510 1.00 87.06 83 THR A O 1
ATOM 699 N N . TYR A 1 84 ? 9.606 -1.483 -2.992 1.00 89.38 84 TYR A N 1
ATOM 700 C CA . TYR A 1 84 ? 8.447 -2.376 -2.933 1.00 89.38 84 TYR A CA 1
ATOM 701 C C . TYR A 1 84 ? 8.387 -3.290 -4.173 1.00 89.38 84 TYR A C 1
ATOM 703 O O . TYR A 1 84 ? 7.892 -2.874 -5.229 1.00 89.38 84 TYR A O 1
ATOM 711 N N . PRO A 1 85 ? 8.882 -4.542 -4.082 1.00 89.81 85 PRO A N 1
ATOM 712 C CA . PRO A 1 85 ? 8.917 -5.458 -5.224 1.00 89.81 85 PRO A CA 1
ATOM 713 C C . PRO A 1 85 ? 7.530 -5.987 -5.606 1.00 89.81 85 PRO A C 1
ATOM 715 O O . PRO A 1 85 ? 7.290 -6.250 -6.778 1.00 89.81 85 PRO A O 1
ATOM 718 N N . TYR A 1 86 ? 6.589 -6.057 -4.665 1.00 93.19 86 TYR A N 1
ATOM 719 C CA . TYR A 1 86 ? 5.217 -6.508 -4.907 1.00 93.19 86 TYR A CA 1
ATOM 720 C C . TYR A 1 86 ? 4.230 -5.372 -4.646 1.00 93.19 86 TYR A C 1
ATOM 722 O O . TYR A 1 86 ? 4.397 -4.597 -3.703 1.00 93.19 86 TYR A O 1
ATOM 730 N N . THR A 1 87 ? 3.190 -5.273 -5.473 1.00 92.44 87 THR A N 1
ATOM 731 C CA . THR A 1 87 ? 2.177 -4.212 -5.396 1.00 92.44 87 THR A CA 1
ATOM 732 C C . THR A 1 87 ? 0.786 -4.768 -5.658 1.00 92.44 87 THR A C 1
ATOM 734 O O . THR A 1 87 ? 0.626 -5.849 -6.217 1.00 92.44 87 THR A O 1
ATOM 737 N N . LEU A 1 88 ? -0.244 -4.001 -5.295 1.00 93.44 88 LEU A N 1
ATOM 738 C CA . LEU A 1 88 ? -1.629 -4.357 -5.606 1.00 93.44 88 LEU A CA 1
ATOM 739 C C . LEU A 1 88 ? -2.031 -3.995 -7.049 1.00 93.44 88 LEU A C 1
ATOM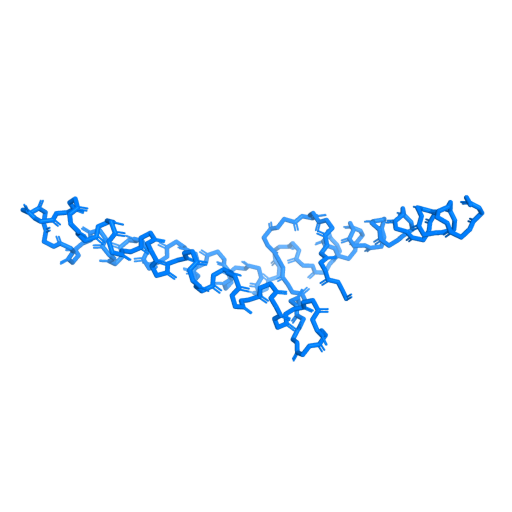 741 O O . LEU A 1 88 ? -2.962 -4.586 -7.591 1.00 93.44 88 LEU A O 1
ATOM 745 N N . THR A 1 89 ? -1.349 -3.021 -7.664 1.00 92.25 89 THR A N 1
ATOM 746 C CA . THR A 1 89 ? -1.694 -2.463 -8.984 1.00 92.25 89 THR A CA 1
ATOM 747 C C . THR A 1 89 ? -0.473 -2.393 -9.904 1.00 92.25 89 THR A C 1
ATOM 749 O O . THR A 1 89 ? 0.642 -2.224 -9.402 1.00 92.25 89 THR A O 1
ATOM 752 N N . PRO A 1 90 ? -0.663 -2.424 -11.234 1.00 88.12 90 PRO A N 1
ATOM 753 C CA . PRO A 1 90 ? 0.426 -2.311 -12.206 1.00 88.12 90 PRO A CA 1
ATOM 754 C C . PRO A 1 90 ? 0.919 -0.867 -12.419 1.00 88.12 90 PRO A C 1
ATOM 756 O O . PRO A 1 90 ? 1.540 -0.561 -13.437 1.00 88.12 90 PRO A O 1
ATOM 759 N N . LEU A 1 91 ? 0.580 0.063 -11.520 1.00 83.44 91 LEU A N 1
ATOM 760 C CA . LEU A 1 91 ? 0.994 1.454 -11.666 1.00 83.44 91 LEU A CA 1
ATOM 761 C C . LEU A 1 91 ? 2.522 1.585 -11.542 1.00 83.44 91 LEU A C 1
ATOM 763 O O . LEU A 1 91 ? 3.135 0.817 -10.791 1.00 83.44 91 LEU A O 1
ATOM 767 N N . PRO A 1 92 ? 3.133 2.552 -12.259 1.00 72.00 92 PRO A N 1
ATOM 768 C CA . PRO A 1 92 ? 4.558 2.834 -12.139 1.00 72.00 92 PRO A CA 1
ATOM 769 C C . PRO A 1 92 ? 4.935 3.072 -10.679 1.00 72.00 92 PRO A C 1
ATOM 771 O O . PRO A 1 92 ? 4.212 3.759 -9.954 1.00 72.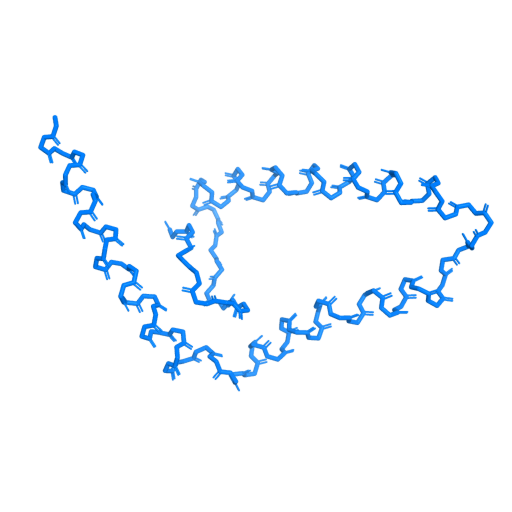00 92 PRO A O 1
ATOM 774 N N . ARG A 1 93 ? 6.054 2.489 -10.259 1.00 71.06 93 ARG A N 1
ATOM 775 C CA . ARG A 1 93 ? 6.569 2.603 -8.895 1.00 71.06 93 ARG A CA 1
ATOM 776 C C . ARG A 1 93 ? 7.741 3.563 -8.878 1.00 71.06 93 ARG A C 1
ATOM 778 O O . ARG A 1 93 ? 8.419 3.727 -9.889 1.00 71.06 93 ARG A O 1
ATOM 785 N N . GLU A 1 94 ? 7.992 4.144 -7.715 1.00 65.81 94 GLU A N 1
ATOM 786 C CA . GLU A 1 94 ? 9.312 4.693 -7.437 1.00 65.81 94 GLU A CA 1
ATOM 787 C C . GLU A 1 94 ? 10.265 3.500 -7.294 1.00 65.81 94 GLU A C 1
ATOM 789 O O . GLU A 1 94 ? 10.034 2.610 -6.468 1.00 65.81 94 GLU A O 1
ATOM 794 N N . VAL A 1 95 ? 11.240 3.422 -8.201 1.00 59.38 95 VAL A N 1
ATOM 795 C CA . VAL A 1 95 ? 12.263 2.370 -8.269 1.00 59.38 95 VAL A CA 1
ATOM 796 C C . VAL A 1 95 ? 13.595 2.972 -7.869 1.00 59.38 95 VAL A C 1
ATOM 798 O O . VAL A 1 95 ? 13.883 4.088 -8.360 1.00 59.38 95 VAL A O 1
#

Radius of gyration: 18.05 Å; Cα contacts (8 Å, |Δi|>4): 39; chains: 1; bounding box: 37×35×45 Å

Secondary structure (DSSP, 8-state):
-HHHHHHHHHHHHHHHHHHHHIIIIITTSHHHHHHHHHHHHHHHHHHHHS-GGGHHHHHHHHHHHHHHHHHHHHHHHHTTS---S--SS------

Sequence (95 aa):
MEKFKQIQELNAELRELCLDYFFSEVLFSMEWWIIICSFIIPYIIFWKLVDKSRIKEILYVGVMIALISYILDQIVAGAGLWTYPYTLTPLPREV

pLDDT: mean 93.91, std 6.56, range [59.38, 98.38]

Mean predicted aligned error: 3.77 Å

Solvent-accessible surface area (backbone atoms only — not comparable to full-atom values): 5606 Å² total; per-residue (Å²): 109,69,70,60,50,53,53,52,53,52,50,54,55,51,40,54,51,46,37,51,47,29,69,76,64,32,64,86,29,74,65,35,52,49,51,52,48,65,58,52,50,56,55,56,51,45,66,74,68,55,61,73,94,48,43,67,63,52,47,53,54,49,50,54,51,50,52,53,52,49,54,51,49,51,55,38,40,77,67,69,76,52,77,76,94,68,63,97,61,63,65,82,70,87,124

Organism: NCBI:txid1808955